Protein AF-A0A8J7UFT7-F1 (afdb_monomer)

Secondary structure (DSSP, 8-state):
--EEEEEE-TTT-EEEEEEEEEEEEEEEEEEETTEEEEEEEEEEEEEE--TTTSBHHHHHHTT----SS--PPPHHHHHHHHHH----

Nearest PDB structures (foldseek):
  8y3v-assembly1_C  TM=2.096E-01  e=9.746E+00  Emesvirus zinderi

Mean predicted aligned error: 4.36 Å

pLDDT: mean 91.9, std 8.65, range [46.94, 97.19]

Structure (mmCIF, N/CA/C/O backbone):
data_AF-A0A8J7UFT7-F1
#
_entry.id   AF-A0A8J7UFT7-F1
#
loop_
_atom_site.group_PDB
_atom_site.id
_atom_site.type_symbol
_atom_site.label_atom_id
_atom_site.label_alt_id
_atom_site.label_comp_id
_atom_site.label_asym_id
_atom_site.label_entity_id
_atom_site.label_seq_id
_atom_site.pdbx_PDB_ins_code
_atom_site.Cartn_x
_atom_site.Cartn_y
_atom_site.Cartn_z
_atom_site.occupancy
_atom_site.B_iso_or_equiv
_atom_site.auth_seq_id
_atom_site.auth_comp_id
_atom_site.auth_asym_id
_atom_site.auth_atom_id
_atom_site.pdbx_PDB_model_num
ATOM 1 N N . GLY A 1 1 ? -7.683 -9.786 10.395 1.00 82.38 1 GLY A N 1
ATOM 2 C CA . GLY A 1 1 ? -7.947 -8.449 9.847 1.00 82.38 1 GLY A CA 1
ATOM 3 C C . GLY A 1 1 ? -7.653 -8.440 8.367 1.00 82.38 1 GLY A C 1
ATOM 4 O O . GLY A 1 1 ? -7.188 -9.451 7.847 1.00 82.38 1 GLY A O 1
ATOM 5 N N . ASP A 1 2 ? -7.920 -7.320 7.708 1.00 93.25 2 ASP A N 1
ATOM 6 C CA . ASP A 1 2 ? -7.649 -7.153 6.279 1.00 93.25 2 ASP A CA 1
ATOM 7 C C . ASP A 1 2 ? -6.161 -6.898 6.021 1.00 93.25 2 ASP A C 1
ATOM 9 O O . ASP A 1 2 ? -5.432 -6.430 6.896 1.00 93.25 2 ASP A O 1
ATOM 13 N N . THR A 1 3 ? -5.696 -7.205 4.810 1.00 95.19 3 THR A N 1
ATOM 14 C CA . THR A 1 3 ? -4.346 -6.832 4.371 1.00 95.19 3 THR A CA 1
ATOM 15 C C . THR A 1 3 ? -4.404 -5.508 3.621 1.00 95.19 3 THR A C 1
ATOM 17 O O . THR A 1 3 ? -5.113 -5.387 2.623 1.00 95.19 3 THR A O 1
ATOM 20 N N . ALA A 1 4 ? -3.623 -4.531 4.071 1.00 96.06 4 ALA A N 1
ATOM 21 C CA . ALA A 1 4 ? -3.457 -3.250 3.402 1.00 96.06 4 ALA A CA 1
ATOM 22 C C . ALA A 1 4 ? -2.095 -3.188 2.701 1.00 96.06 4 ALA A C 1
ATOM 24 O O . ALA A 1 4 ? -1.067 -3.524 3.286 1.00 96.06 4 ALA A O 1
ATOM 25 N N . PHE A 1 5 ? -2.082 -2.713 1.456 1.00 96.38 5 PHE A N 1
ATOM 26 C CA . PHE A 1 5 ? -0.855 -2.395 0.728 1.00 96.38 5 PHE A CA 1
ATOM 27 C C . PHE A 1 5 ? -0.702 -0.881 0.626 1.00 96.38 5 PHE A C 1
ATOM 29 O O . PHE A 1 5 ? -1.607 -0.192 0.149 1.00 96.38 5 PHE A O 1
ATOM 36 N N . ILE A 1 6 ? 0.445 -0.355 1.054 1.00 96.31 6 ILE A N 1
ATOM 37 C CA . ILE A 1 6 ? 0.696 1.088 1.067 1.00 96.31 6 ILE A CA 1
ATOM 38 C C . ILE A 1 6 ? 1.450 1.486 -0.199 1.00 96.31 6 ILE A C 1
ATOM 40 O O . ILE A 1 6 ? 2.625 1.151 -0.384 1.00 96.31 6 ILE A O 1
ATOM 44 N N . TYR A 1 7 ? 0.7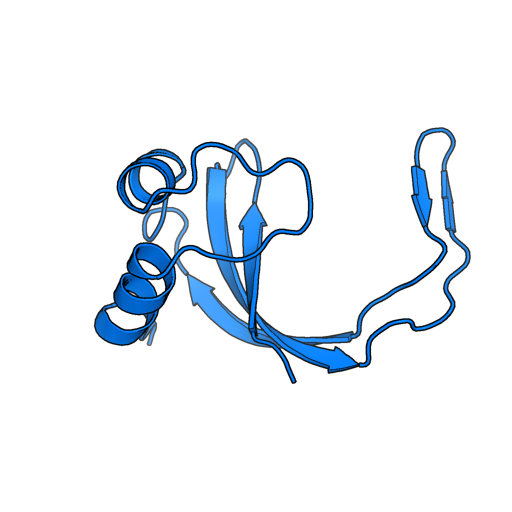58 2.238 -1.055 1.00 96.38 7 TYR A N 1
ATOM 45 C CA . TYR A 1 7 ? 1.353 2.958 -2.173 1.00 96.38 7 TYR A CA 1
ATOM 46 C C . TYR A 1 7 ? 1.927 4.288 -1.691 1.00 96.38 7 TYR A C 1
ATOM 48 O O . TYR A 1 7 ? 1.190 5.162 -1.234 1.00 96.38 7 TYR A O 1
ATOM 56 N N . MET A 1 8 ? 3.235 4.455 -1.842 1.00 95.62 8 MET A N 1
ATOM 57 C CA . MET A 1 8 ? 3.900 5.729 -1.608 1.00 95.62 8 MET A CA 1
ATOM 58 C C . MET A 1 8 ? 3.868 6.546 -2.900 1.00 95.62 8 MET A C 1
ATOM 60 O O . MET A 1 8 ? 4.334 6.082 -3.943 1.00 95.62 8 MET A O 1
ATOM 64 N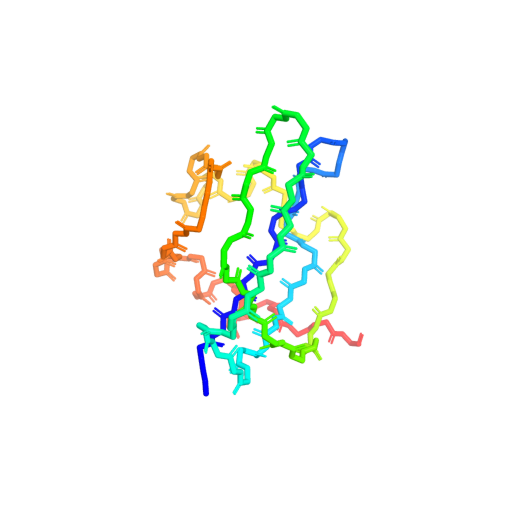 N . GLY A 1 9 ? 3.320 7.763 -2.829 1.00 93.94 9 GLY A N 1
ATOM 65 C CA . GLY A 1 9 ? 3.269 8.705 -3.950 1.00 93.94 9 GLY A CA 1
ATOM 66 C C . GLY A 1 9 ? 4.652 9.185 -4.408 1.00 93.94 9 GLY A C 1
ATOM 67 O O . GLY A 1 9 ? 5.687 8.666 -3.987 1.00 9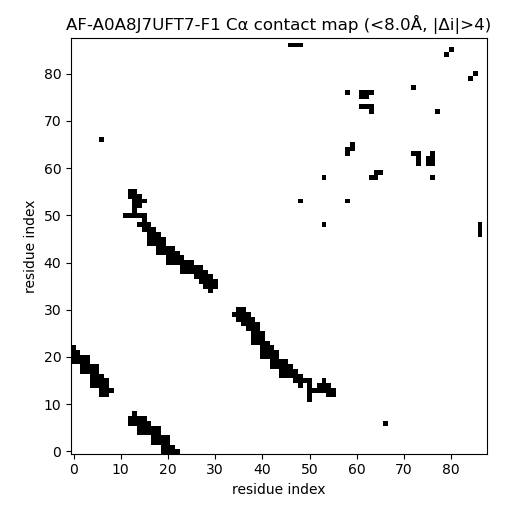3.94 9 GLY A O 1
ATOM 68 N N . ALA A 1 10 ? 4.689 10.183 -5.294 1.00 93.12 10 ALA A N 1
ATOM 69 C CA . ALA A 1 10 ? 5.952 10.767 -5.746 1.00 93.12 10 ALA A CA 1
ATOM 70 C C . ALA A 1 10 ? 6.786 11.296 -4.554 1.00 93.12 10 ALA A C 1
ATOM 72 O O . ALA A 1 10 ? 6.205 11.82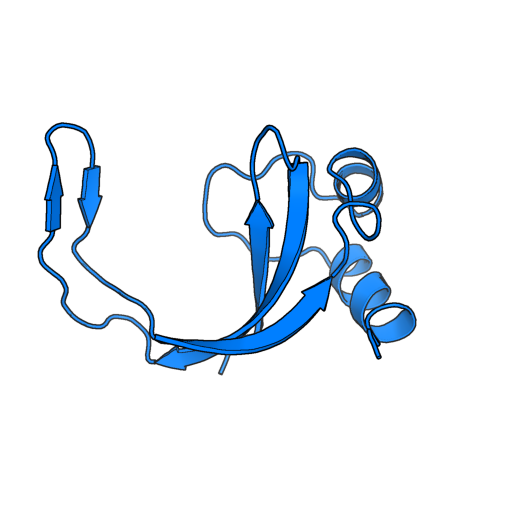7 -3.607 1.00 93.12 10 ALA A O 1
ATOM 73 N N . PRO A 1 11 ? 8.127 11.160 -4.578 1.00 94.75 11 PRO A N 1
ATOM 74 C CA . PRO A 1 11 ? 8.954 10.613 -5.661 1.00 94.75 11 PRO A CA 1
ATOM 75 C C . PRO A 1 11 ? 9.069 9.076 -5.668 1.00 94.75 11 PRO A C 1
ATOM 77 O O . PRO A 1 11 ? 9.656 8.518 -6.590 1.00 94.75 11 PRO A O 1
ATOM 80 N N . VAL A 1 12 ? 8.509 8.378 -4.676 1.00 96.62 12 VAL A N 1
ATOM 81 C CA . VAL A 1 12 ? 8.660 6.921 -4.521 1.00 96.62 12 VAL A CA 1
ATOM 82 C C . VAL A 1 12 ? 7.884 6.159 -5.601 1.00 96.62 12 VAL A C 1
ATOM 84 O O . VAL A 1 12 ? 8.440 5.294 -6.273 1.00 96.62 12 VAL A O 1
ATOM 87 N N . SER A 1 13 ? 6.613 6.514 -5.806 1.00 95.81 13 SER A N 1
ATOM 88 C CA . SER A 1 13 ? 5.719 5.957 -6.837 1.00 95.81 13 SER A CA 1
ATOM 89 C C . SER A 1 13 ? 5.710 4.422 -6.905 1.00 95.81 13 SER A C 1
ATOM 91 O O . SER A 1 13 ? 5.806 3.837 -7.989 1.00 95.81 13 SER A O 1
ATOM 93 N N . ALA A 1 14 ? 5.615 3.763 -5.749 1.00 96.69 14 ALA A N 1
ATOM 94 C CA . ALA A 1 14 ? 5.662 2.306 -5.631 1.00 96.69 14 ALA A CA 1
ATOM 95 C C . ALA A 1 14 ? 4.940 1.798 -4.376 1.00 96.69 14 ALA A C 1
ATOM 97 O O . ALA A 1 14 ? 4.789 2.530 -3.392 1.00 96.69 14 ALA A O 1
ATOM 98 N N . ILE A 1 15 ? 4.534 0.526 -4.386 1.00 96.50 15 ILE A N 1
ATOM 99 C CA . ILE A 1 15 ? 4.142 -0.178 -3.159 1.00 96.50 15 ILE A CA 1
ATOM 100 C C . ILE A 1 15 ? 5.389 -0.410 -2.309 1.00 96.50 15 ILE A C 1
ATOM 102 O O . ILE A 1 15 ? 6.388 -0.932 -2.804 1.00 96.50 15 ILE A O 1
ATOM 106 N N . ARG A 1 16 ? 5.322 -0.028 -1.032 1.00 96.75 16 ARG A N 1
ATOM 107 C CA . ARG A 1 16 ? 6.438 -0.174 -0.085 1.00 96.75 16 ARG A CA 1
ATOM 108 C C . ARG A 1 16 ? 6.138 -1.099 1.077 1.00 96.75 16 ARG A C 1
ATOM 110 O O . ARG A 1 16 ? 7.071 -1.702 1.585 1.00 96.75 16 ARG A O 1
ATOM 117 N N . TYR A 1 17 ? 4.873 -1.233 1.462 1.00 96.69 17 TYR A N 1
ATOM 118 C CA . TYR A 1 17 ? 4.506 -1.958 2.673 1.00 96.69 17 TYR A CA 1
ATOM 119 C C . TYR A 1 17 ? 3.289 -2.837 2.450 1.00 96.69 17 TYR A C 1
ATOM 121 O O . TYR A 1 17 ? 2.347 -2.441 1.753 1.00 96.69 17 TYR A O 1
ATOM 129 N N . LYS A 1 18 ? 3.306 -3.998 3.094 1.00 96.31 18 LYS A N 1
ATOM 130 C CA . LYS A 1 18 ? 2.141 -4.843 3.341 1.00 96.31 18 LYS A CA 1
ATOM 131 C C . LYS A 1 18 ? 1.910 -4.872 4.842 1.00 96.31 18 LYS A C 1
ATOM 133 O O . LYS A 1 18 ? 2.821 -5.197 5.600 1.00 96.31 18 LYS A O 1
ATOM 138 N N . CYS A 1 19 ? 0.698 -4.543 5.258 1.00 96.94 19 CYS A N 1
ATOM 139 C CA . CYS A 1 19 ? 0.331 -4.437 6.660 1.00 96.94 19 CYS A CA 1
ATOM 140 C C . CYS A 1 19 ? -0.913 -5.274 6.954 1.00 96.94 19 CYS A C 1
ATOM 142 O O . CYS A 1 19 ? -1.808 -5.386 6.112 1.00 96.94 19 CYS A O 1
ATOM 144 N N . LEU A 1 20 ? -0.989 -5.822 8.162 1.00 97.00 20 LEU A N 1
ATOM 145 C CA . LEU A 1 20 ? -2.200 -6.415 8.709 1.00 97.00 20 LEU A CA 1
ATOM 146 C C . LEU A 1 20 ? -2.970 -5.342 9.468 1.00 97.00 20 LEU A C 1
ATOM 148 O O . LEU A 1 20 ? -2.454 -4.759 10.418 1.00 97.00 20 LEU A O 1
ATOM 152 N N . VAL A 1 21 ? -4.218 -5.106 9.086 1.00 97.00 21 VAL A N 1
ATOM 153 C CA . VAL A 1 21 ? -5.119 -4.228 9.828 1.00 97.00 21 VAL A CA 1
ATOM 154 C C . VAL A 1 21 ? -5.569 -4.940 11.099 1.00 97.00 21 VAL A C 1
ATOM 156 O O . VAL A 1 21 ? -6.203 -5.998 11.033 1.00 97.00 21 VAL A O 1
ATOM 159 N N . THR A 1 22 ? -5.232 -4.370 12.254 1.00 97.19 22 THR A N 1
ATOM 160 C CA . THR A 1 22 ? -5.541 -4.946 13.569 1.00 97.19 22 THR A CA 1
ATOM 161 C C . THR A 1 22 ? -6.756 -4.299 14.214 1.00 97.19 22 THR A C 1
ATOM 163 O O . THR A 1 22 ? -7.506 -4.983 14.905 1.00 97.19 22 THR A O 1
ATOM 166 N N . GLU A 1 23 ? -6.999 -3.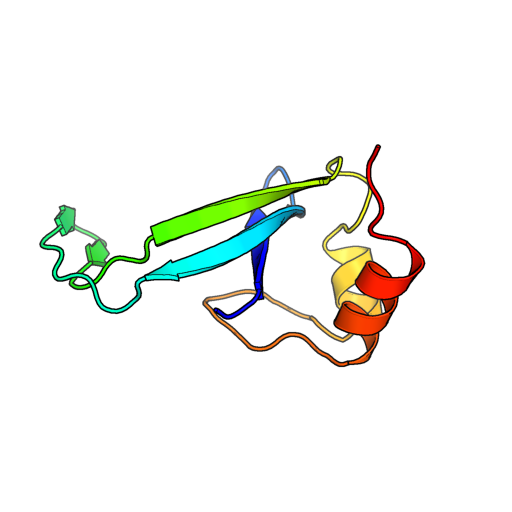018 13.941 1.00 96.50 23 GLU A N 1
ATOM 167 C CA . GLU A 1 23 ? -8.136 -2.278 14.484 1.00 96.50 23 GLU A CA 1
ATOM 168 C C . GLU A 1 23 ? -8.534 -1.135 13.543 1.00 96.50 23 GLU A C 1
ATOM 170 O O . GLU A 1 23 ? -7.681 -0.462 12.961 1.00 96.50 23 GLU A O 1
ATOM 175 N N . THR A 1 24 ? -9.836 -0.902 13.389 1.00 94.56 24 THR A N 1
ATOM 176 C CA . THR A 1 24 ? -10.403 0.105 12.479 1.00 94.56 24 THR A CA 1
ATOM 177 C C . THR A 1 24 ? -11.389 1.006 13.202 1.00 94.56 24 THR A C 1
ATOM 179 O O . THR A 1 24 ? -11.899 0.638 14.255 1.00 94.56 24 THR A O 1
ATOM 182 N N . ALA A 1 25 ? -11.735 2.137 12.580 1.00 93.25 25 ALA A N 1
ATOM 183 C CA . ALA A 1 25 ? -12.747 3.069 13.081 1.00 93.25 25 ALA A CA 1
ATOM 184 C C . ALA A 1 25 ? -12.428 3.634 14.477 1.00 93.25 25 ALA A C 1
ATOM 186 O O . ALA A 1 25 ? -13.335 4.029 15.209 1.00 93.25 25 ALA A O 1
ATOM 187 N N . ILE A 1 26 ? -11.139 3.714 14.822 1.00 96.06 26 ILE A N 1
ATOM 188 C CA . ILE A 1 26 ? -10.676 4.320 16.069 1.00 96.06 26 ILE A CA 1
ATOM 189 C C . ILE A 1 26 ? -11.023 5.809 15.998 1.00 96.06 26 ILE A C 1
ATOM 191 O O . ILE A 1 26 ? -10.558 6.470 15.064 1.00 96.06 26 ILE A O 1
ATOM 195 N N . PRO A 1 27 ? -11.828 6.360 16.923 1.00 95.44 27 PRO A N 1
ATOM 196 C CA . PRO A 1 27 ? -12.122 7.786 16.934 1.00 95.44 27 PRO A CA 1
ATOM 197 C C . PRO A 1 27 ? -10.827 8.594 17.004 1.00 95.44 27 PRO A C 1
ATOM 199 O O . PRO A 1 27 ? -9.971 8.341 17.851 1.00 95.44 27 PRO A O 1
ATOM 202 N N . TYR A 1 28 ? -10.675 9.552 16.098 1.00 93.88 28 TYR A N 1
ATOM 203 C CA . TYR A 1 28 ? -9.498 10.409 16.042 1.00 93.88 28 TYR A CA 1
ATOM 204 C C . TYR A 1 28 ? -9.942 11.812 15.667 1.00 93.88 28 TYR A C 1
ATOM 206 O O . TYR A 1 28 ? -10.766 11.963 14.775 1.00 93.88 28 TYR A O 1
ATOM 214 N N . GLU A 1 29 ? -9.426 12.838 16.330 1.00 91.44 29 GLU A N 1
ATOM 215 C CA . GLU A 1 29 ? -9.772 14.216 16.000 1.00 91.44 29 GLU A CA 1
ATOM 216 C C . GLU A 1 29 ? -8.508 14.957 15.590 1.00 91.44 29 GLU A C 1
ATOM 218 O O . GLU A 1 29 ? -7.687 15.346 16.418 1.00 91.44 29 GLU A O 1
ATOM 223 N N . TYR A 1 30 ? -8.339 15.109 14.278 1.00 92.06 30 TYR A N 1
ATOM 224 C CA . TYR A 1 30 ? -7.256 15.893 13.708 1.00 92.06 30 TYR A CA 1
ATOM 225 C C . TYR A 1 30 ? -7.776 16.814 12.616 1.00 92.06 30 TYR A C 1
ATOM 227 O O . TYR A 1 30 ? -8.564 16.419 11.750 1.00 92.06 30 TYR A O 1
ATOM 235 N N . HIS A 1 31 ? -7.310 18.055 12.671 1.00 91.25 31 HIS A N 1
ATOM 236 C CA . HIS A 1 31 ? -7.650 19.092 11.722 1.00 91.25 31 HIS A CA 1
ATOM 237 C C . HIS A 1 31 ? -6.417 19.963 11.482 1.00 91.25 31 HIS A C 1
ATOM 239 O O . HIS A 1 31 ? -5.992 20.696 12.375 1.00 91.25 31 HIS A O 1
ATOM 245 N N . ASP A 1 32 ? -5.856 19.889 10.281 1.00 86.75 32 ASP A N 1
ATOM 246 C CA . ASP A 1 32 ? -5.049 20.978 9.727 1.00 86.75 32 ASP A CA 1
ATOM 247 C C . ASP A 1 32 ? -5.856 21.620 8.601 1.00 86.75 32 ASP A C 1
ATOM 249 O O . ASP A 1 32 ? -6.763 20.982 8.072 1.00 86.75 32 ASP A O 1
ATOM 253 N N . GLY A 1 33 ? -5.574 22.878 8.255 1.00 85.62 33 GLY A N 1
ATOM 254 C CA . GLY A 1 33 ? -6.415 23.693 7.372 1.00 85.62 33 GLY A CA 1
ATOM 255 C C . GLY A 1 33 ? -6.958 23.006 6.109 1.00 85.62 33 GLY A C 1
ATOM 256 O O . GLY A 1 33 ? -8.036 23.389 5.659 1.00 85.62 33 GLY A O 1
ATOM 257 N N . ASN A 1 34 ? -6.278 21.989 5.565 1.00 86.19 34 ASN A N 1
ATOM 258 C CA . ASN A 1 34 ? -6.722 21.269 4.368 1.00 86.19 34 ASN A CA 1
ATOM 259 C C . ASN A 1 34 ? -7.213 19.831 4.615 1.00 86.19 34 ASN A C 1
ATOM 261 O O . ASN A 1 34 ? -7.728 19.206 3.684 1.00 86.19 34 ASN A O 1
ATOM 265 N N . ILE A 1 35 ? -7.043 19.273 5.818 1.00 85.19 35 ILE A N 1
ATOM 266 C CA . ILE A 1 35 ? -7.328 17.863 6.109 1.00 85.19 35 ILE A CA 1
ATOM 267 C C . ILE A 1 35 ? -8.055 17.724 7.447 1.00 85.19 35 ILE A C 1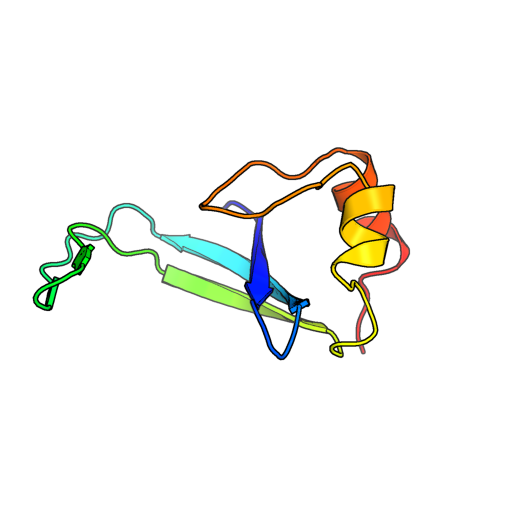
ATOM 269 O O . ILE A 1 35 ? -7.530 18.059 8.507 1.00 85.19 35 ILE A O 1
ATOM 273 N N . ARG A 1 36 ? -9.246 17.114 7.397 1.00 91.31 36 ARG A N 1
ATOM 274 C CA . ARG A 1 36 ? -9.983 16.636 8.571 1.00 91.31 36 ARG A CA 1
ATOM 275 C C . ARG A 1 36 ? -9.920 15.114 8.641 1.00 91.31 36 ARG A C 1
ATOM 277 O O . ARG A 1 36 ? -10.415 14.442 7.739 1.00 91.31 36 ARG A O 1
ATOM 284 N N . ILE A 1 37 ? -9.366 14.575 9.722 1.00 91.44 37 ILE A N 1
ATOM 285 C CA . ILE A 1 37 ? -9.342 13.136 10.009 1.00 91.44 37 ILE A CA 1
ATOM 286 C C . ILE A 1 37 ? -10.222 12.898 11.231 1.00 91.44 37 ILE A C 1
ATOM 288 O O . ILE A 1 37 ? -9.973 13.468 12.291 1.00 91.44 37 ILE A O 1
ATOM 292 N N . THR A 1 38 ? -11.254 12.072 11.066 1.00 94.06 38 THR A N 1
ATOM 293 C CA . THR A 1 38 ? -12.212 11.726 12.131 1.00 94.06 38 THR A CA 1
ATOM 294 C C . THR A 1 38 ? -12.036 10.302 12.660 1.00 94.06 38 THR A C 1
ATOM 296 O O . THR A 1 38 ? -12.626 9.930 13.675 1.00 94.06 38 THR A O 1
ATOM 299 N N . GLN A 1 39 ? -11.273 9.473 11.943 1.00 94.38 39 GLN A N 1
ATOM 300 C CA . GLN A 1 39 ? -11.050 8.072 12.276 1.00 94.38 39 GLN A CA 1
ATOM 301 C C . GLN A 1 39 ? -9.636 7.641 11.892 1.00 94.38 39 GLN A C 1
ATOM 303 O O . GLN A 1 39 ? -9.111 8.049 10.855 1.00 94.38 39 GLN A O 1
ATOM 308 N N . ALA A 1 40 ? -9.053 6.784 12.720 1.00 93.56 40 ALA A N 1
ATOM 309 C CA . ALA A 1 40 ? -7.756 6.166 12.516 1.00 93.56 40 ALA A CA 1
ATOM 310 C C . ALA A 1 40 ? -7.878 4.636 12.422 1.00 93.56 40 ALA A C 1
ATOM 312 O O . ALA A 1 40 ? -8.907 4.028 12.734 1.00 93.56 40 ALA A O 1
ATOM 313 N N . MET A 1 41 ? -6.792 4.021 11.967 1.00 95.00 41 MET A N 1
ATOM 314 C CA . MET A 1 41 ? -6.634 2.579 11.838 1.00 95.00 41 MET A CA 1
ATOM 315 C C . MET A 1 41 ? -5.296 2.182 12.454 1.00 95.00 41 MET A C 1
ATOM 317 O O . MET A 1 41 ? -4.289 2.858 12.227 1.00 95.00 41 MET A O 1
ATOM 321 N N . LYS A 1 42 ? -5.284 1.079 13.203 1.00 95.94 42 LYS A N 1
ATOM 322 C CA . LYS A 1 42 ? -4.063 0.445 13.695 1.00 95.94 42 LYS A CA 1
ATOM 323 C C . LYS A 1 42 ? -3.697 -0.712 12.776 1.00 95.94 42 LYS A C 1
ATOM 325 O O . LYS A 1 42 ? -4.558 -1.487 12.353 1.00 95.94 42 LYS A O 1
ATOM 330 N N . MET A 1 43 ? -2.416 -0.802 12.446 1.00 97.12 43 MET A N 1
ATOM 331 C CA . MET A 1 43 ? -1.898 -1.845 11.575 1.00 97.12 43 MET A CA 1
ATOM 332 C C . MET A 1 43 ? -0.523 -2.297 12.038 1.00 97.12 43 MET A C 1
ATOM 334 O O . MET A 1 43 ? 0.279 -1.471 12.476 1.00 97.12 43 MET A O 1
ATOM 338 N N . ASP A 1 44 ? -0.247 -3.577 11.831 1.00 97.06 44 ASP A N 1
ATOM 339 C CA . ASP A 1 44 ? 1.074 -4.161 12.015 1.00 97.06 44 ASP A CA 1
ATOM 340 C C . ASP A 1 44 ? 1.748 -4.316 10.652 1.00 97.06 44 ASP A C 1
ATOM 342 O O . ASP A 1 44 ? 1.140 -4.790 9.688 1.00 97.06 44 ASP A O 1
ATOM 346 N N . LEU A 1 45 ? 3.010 -3.907 10.559 1.00 96.62 45 LEU A N 1
ATOM 347 C CA . LEU A 1 45 ? 3.818 -4.116 9.365 1.00 96.62 45 LEU A CA 1
ATOM 348 C C . LEU A 1 45 ? 4.134 -5.609 9.218 1.00 96.62 45 LEU A C 1
ATOM 350 O O . LEU A 1 45 ? 4.676 -6.218 10.137 1.00 96.62 45 LEU A O 1
ATOM 354 N N . LEU A 1 46 ? 3.809 -6.185 8.061 1.00 95.25 46 LEU A N 1
ATOM 355 C CA . LEU A 1 46 ? 4.150 -7.570 7.735 1.00 95.25 46 LEU A CA 1
ATOM 356 C C . LEU A 1 46 ? 5.416 -7.645 6.887 1.00 95.25 46 LEU A C 1
ATOM 358 O O . LEU A 1 46 ? 6.289 -8.460 7.162 1.00 95.25 46 LEU A O 1
ATOM 362 N N . GLU A 1 47 ? 5.499 -6.821 5.840 1.00 94.75 47 GLU A N 1
ATOM 363 C CA . GLU A 1 47 ? 6.602 -6.860 4.878 1.00 94.75 47 GLU A CA 1
ATOM 364 C C . GLU A 1 47 ? 6.924 -5.462 4.342 1.00 94.75 47 GLU A C 1
ATOM 366 O O . GLU A 1 47 ? 6.020 -4.658 4.079 1.00 94.75 47 GLU A O 1
ATOM 371 N N . GLU A 1 48 ? 8.217 -5.213 4.116 1.00 95.75 48 GLU A N 1
ATOM 372 C CA . GLU A 1 48 ? 8.720 -4.058 3.376 1.00 95.75 48 GLU A CA 1
ATOM 373 C C . GLU A 1 48 ? 9.261 -4.481 2.009 1.00 95.75 48 GLU A C 1
ATOM 375 O O . GLU A 1 48 ? 9.983 -5.468 1.880 1.00 95.75 48 GLU A O 1
ATOM 380 N N . TYR A 1 49 ? 8.966 -3.686 0.985 1.00 95.44 49 TYR A N 1
ATOM 381 C CA . TYR A 1 49 ? 9.432 -3.912 -0.378 1.00 95.44 49 TYR A CA 1
ATOM 382 C C . TYR A 1 49 ? 10.359 -2.780 -0.832 1.00 95.44 49 TYR A C 1
ATOM 384 O O . TYR A 1 49 ? 10.119 -1.606 -0.507 1.00 95.44 49 TYR A O 1
ATOM 392 N N . PRO A 1 50 ? 11.401 -3.082 -1.630 1.00 94.94 50 PRO A N 1
ATOM 393 C CA . PRO A 1 50 ? 12.195 -2.041 -2.261 1.00 94.94 50 PRO A CA 1
ATOM 394 C C . PRO A 1 50 ? 11.336 -1.261 -3.264 1.00 94.94 50 PRO A C 1
A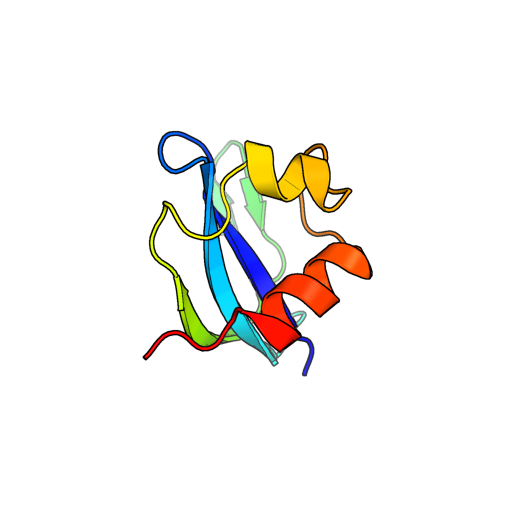TOM 396 O O . PRO A 1 50 ? 10.421 -1.802 -3.881 1.00 94.94 50 PRO A O 1
ATOM 399 N N . GLN A 1 51 ? 11.659 0.017 -3.476 1.00 95.38 51 GLN A N 1
ATOM 400 C CA . GLN A 1 51 ? 10.921 0.891 -4.400 1.00 95.38 51 GLN A CA 1
ATOM 401 C C . GLN A 1 51 ? 10.843 0.332 -5.834 1.00 95.38 51 GLN A C 1
ATOM 403 O O . GLN A 1 51 ? 9.893 0.618 -6.559 1.00 95.38 51 GLN A O 1
ATOM 408 N N . SER A 1 52 ? 11.814 -0.488 -6.242 1.00 95.00 52 SER A N 1
ATOM 409 C CA . SER A 1 52 ? 11.842 -1.148 -7.549 1.00 95.00 52 SER A CA 1
ATOM 410 C C . SER A 1 52 ? 10.891 -2.344 -7.676 1.00 95.00 52 SER A C 1
ATOM 412 O O . SER A 1 52 ? 10.636 -2.773 -8.798 1.00 95.00 52 SER A O 1
ATOM 414 N N . PHE A 1 53 ? 10.353 -2.880 -6.574 1.00 95.38 53 PHE A N 1
ATOM 415 C CA . PHE A 1 53 ? 9.591 -4.133 -6.582 1.00 95.38 53 PHE A CA 1
ATOM 416 C C . PHE A 1 53 ? 8.237 -4.017 -7.287 1.00 95.38 53 PHE A C 1
ATOM 418 O O . PHE A 1 53 ? 7.904 -4.833 -8.141 1.00 95.38 53 PHE A O 1
ATOM 425 N N . CYS A 1 54 ? 7.431 -3.012 -6.940 1.00 96.12 54 CYS A N 1
ATOM 426 C CA . CYS A 1 54 ? 6.112 -2.809 -7.538 1.00 96.12 54 CYS A CA 1
ATOM 427 C C . CYS A 1 54 ? 5.872 -1.317 -7.772 1.00 96.12 54 CYS A C 1
ATOM 429 O O . CYS A 1 54 ? 5.252 -0.618 -6.969 1.00 96.12 54 CYS A O 1
ATOM 431 N N . THR A 1 55 ? 6.431 -0.824 -8.875 1.00 96.31 55 THR A N 1
ATOM 432 C CA . THR A 1 55 ? 6.341 0.577 -9.300 1.00 96.31 55 THR A CA 1
ATOM 433 C C . THR A 1 55 ? 4.951 0.924 -9.836 1.00 96.31 55 THR A C 1
ATOM 435 O O . THR A 1 55 ? 4.160 0.047 -10.186 1.00 96.31 55 THR A O 1
ATOM 438 N N . ALA A 1 56 ? 4.665 2.214 -10.010 1.00 95.12 56 ALA A N 1
ATOM 439 C CA . ALA A 1 56 ? 3.433 2.684 -10.647 1.00 95.12 56 ALA A CA 1
ATOM 440 C C . ALA A 1 56 ? 3.209 2.106 -12.063 1.00 95.12 56 ALA A C 1
ATOM 442 O O . ALA A 1 56 ? 2.065 1.931 -12.484 1.00 95.12 56 ALA A O 1
ATOM 443 N N . ALA A 1 57 ? 4.279 1.798 -12.809 1.00 95.31 57 ALA A N 1
ATOM 444 C CA . ALA A 1 57 ? 4.172 1.119 -14.101 1.00 95.31 57 ALA A CA 1
ATOM 445 C C . ALA A 1 57 ? 3.679 -0.324 -13.923 1.00 95.31 57 ALA A C 1
ATOM 447 O O . ALA A 1 57 ? 2.685 -0.707 -14.540 1.00 95.31 57 ALA A O 1
ATOM 448 N N . ARG A 1 58 ? 4.293 -1.069 -12.995 1.00 95.75 58 ARG A N 1
ATOM 449 C CA . ARG A 1 58 ? 3.898 -2.443 -12.672 1.00 95.75 58 ARG A CA 1
ATOM 450 C C . ARG A 1 58 ? 2.469 -2.518 -12.141 1.00 95.75 58 ARG A C 1
ATOM 452 O O . ARG A 1 58 ? 1.687 -3.351 -12.580 1.00 95.75 58 ARG A O 1
ATOM 459 N N . MET A 1 59 ? 2.078 -1.599 -11.263 1.00 95.06 59 MET A N 1
ATOM 460 C CA . MET A 1 59 ? 0.702 -1.503 -10.768 1.00 95.06 59 MET A CA 1
ATOM 461 C C . MET A 1 59 ? -0.317 -1.338 -11.901 1.00 95.06 59 MET A C 1
ATOM 463 O O . MET A 1 59 ? -1.392 -1.935 -11.850 1.00 95.06 59 MET A O 1
ATOM 467 N N . ARG A 1 60 ? 0.021 -0.569 -12.942 1.00 94.44 60 ARG A N 1
ATOM 468 C CA . ARG A 1 60 ? -0.857 -0.355 -14.098 1.00 94.44 60 ARG A CA 1
ATOM 469 C C . ARG A 1 60 ? -1.062 -1.630 -14.907 1.00 94.44 60 ARG A C 1
ATOM 471 O O . ARG A 1 60 ? -2.192 -1.894 -15.310 1.00 94.44 60 ARG A O 1
ATOM 478 N N . GLU A 1 61 ? -0.003 -2.416 -15.097 1.00 95.56 61 GLU A N 1
ATOM 479 C CA . GLU A 1 61 ? -0.070 -3.752 -15.709 1.00 95.56 61 GLU A CA 1
ATOM 480 C C . GLU A 1 61 ? -0.949 -4.699 -14.884 1.00 95.56 61 GLU A C 1
ATOM 482 O O . GLU A 1 61 ? -1.733 -5.459 -15.441 1.00 95.56 61 GLU A O 1
ATOM 487 N N . LEU A 1 62 ? -0.888 -4.587 -13.555 1.00 95.50 62 LEU A N 1
ATOM 488 C CA . LEU A 1 62 ? -1.707 -5.362 -12.618 1.00 95.50 62 LEU A CA 1
ATOM 489 C C . LEU A 1 62 ? -3.153 -4.834 -12.485 1.00 95.50 62 LEU A C 1
ATOM 491 O O . LEU A 1 62 ? -3.911 -5.315 -11.648 1.00 95.50 62 LEU A O 1
ATOM 495 N N . GLY A 1 63 ? -3.571 -3.848 -13.288 1.00 92.94 63 GLY A N 1
ATOM 496 C CA . GLY A 1 63 ? -4.947 -3.328 -13.306 1.00 92.94 63 GLY A CA 1
ATOM 497 C C . GLY A 1 63 ? -5.220 -2.154 -12.355 1.00 92.94 63 GLY A C 1
ATOM 498 O O . GLY A 1 63 ? -6.355 -1.679 -12.249 1.00 92.94 63 GLY A O 1
ATOM 499 N N . ILE A 1 64 ? -4.197 -1.615 -11.691 1.00 92.44 64 ILE A N 1
ATOM 500 C CA . ILE A 1 64 ? -4.300 -0.452 -10.800 1.00 92.44 64 ILE A CA 1
ATOM 501 C C . ILE A 1 64 ? -3.752 0.785 -11.523 1.00 92.44 64 ILE A C 1
ATOM 503 O O . ILE A 1 64 ? -2.560 1.070 -11.517 1.00 92.44 64 ILE A O 1
ATOM 507 N N . ARG A 1 65 ? -4.647 1.552 -12.160 1.00 88.31 65 ARG A N 1
ATOM 508 C CA . ARG A 1 65 ? -4.270 2.735 -12.965 1.00 88.31 65 ARG A CA 1
ATOM 509 C C . ARG A 1 65 ? -3.899 3.972 -12.144 1.00 88.31 65 ARG A C 1
ATOM 511 O O . ARG A 1 65 ? -3.048 4.747 -12.560 1.00 88.31 65 ARG A O 1
ATOM 518 N N . SER A 1 66 ? -4.562 4.175 -11.009 1.00 86.06 66 SER A N 1
ATOM 519 C CA . SER A 1 66 ? -4.328 5.313 -10.117 1.00 86.06 66 SER A CA 1
ATOM 520 C C . SER A 1 66 ? -4.749 4.976 -8.692 1.00 86.06 66 SER A C 1
ATOM 522 O O . SER A 1 66 ? -5.732 4.249 -8.491 1.00 86.06 66 SER A O 1
ATOM 524 N N . VAL A 1 67 ? -4.061 5.572 -7.720 1.00 88.06 67 VAL A N 1
ATOM 525 C CA . VAL A 1 67 ? -4.414 5.524 -6.299 1.00 88.06 67 VAL A CA 1
ATOM 526 C C . VAL A 1 67 ? -4.700 6.954 -5.850 1.00 88.06 67 VAL A C 1
ATOM 528 O O . VAL A 1 67 ? -3.799 7.783 -5.814 1.00 88.06 67 VAL A O 1
ATOM 531 N N . ARG A 1 68 ? -5.975 7.256 -5.585 1.00 85.12 68 ARG A N 1
ATOM 532 C CA . ARG A 1 68 ? -6.443 8.568 -5.087 1.00 85.12 68 ARG A CA 1
ATOM 533 C C . ARG A 1 68 ? -7.048 8.487 -3.682 1.00 85.12 68 ARG A C 1
ATOM 535 O O . ARG A 1 68 ? -7.538 9.478 -3.165 1.00 85.12 68 ARG A O 1
ATOM 542 N N . GLY A 1 69 ? -7.038 7.296 -3.097 1.00 86.94 69 GLY A N 1
ATOM 543 C CA . GLY A 1 69 ? -7.629 6.980 -1.807 1.00 86.94 69 GLY A CA 1
ATOM 544 C C . GLY A 1 69 ? -7.634 5.466 -1.582 1.00 86.94 69 GLY A C 1
ATOM 545 O O . GLY A 1 69 ? -7.184 4.722 -2.468 1.00 86.94 69 GLY A O 1
ATOM 546 N N . PRO A 1 70 ? -8.137 5.011 -0.423 1.00 89.19 70 PRO A N 1
ATOM 547 C CA . PRO A 1 70 ? -8.282 3.594 -0.115 1.00 89.19 70 PRO A CA 1
ATOM 548 C C . PRO A 1 70 ? -9.129 2.887 -1.176 1.00 89.19 70 PRO A C 1
ATOM 550 O O . PRO A 1 70 ? -10.162 3.402 -1.607 1.00 89.19 70 PRO A O 1
ATOM 553 N N . ARG A 1 71 ? -8.683 1.715 -1.626 1.00 92.25 71 ARG A N 1
ATOM 554 C CA . ARG A 1 71 ? -9.384 0.920 -2.638 1.00 92.25 71 ARG A CA 1
ATOM 555 C C . ARG A 1 71 ? -9.050 -0.556 -2.503 1.00 92.25 71 ARG A C 1
ATOM 557 O O . ARG A 1 71 ? -7.967 -0.903 -2.041 1.00 92.25 71 ARG A O 1
ATOM 564 N N . ALA A 1 72 ? -9.945 -1.397 -3.009 1.00 92.19 72 ALA A N 1
ATOM 565 C CA . ALA A 1 72 ? -9.651 -2.806 -3.205 1.00 92.19 72 ALA A CA 1
ATOM 566 C C . ALA A 1 72 ? -8.535 -2.997 -4.250 1.00 92.19 72 ALA A C 1
ATOM 568 O O . ALA A 1 72 ? -8.439 -2.256 -5.246 1.00 92.19 72 ALA A O 1
ATOM 569 N N . ALA A 1 73 ? -7.697 -4.001 -3.999 1.00 92.12 73 ALA A N 1
ATOM 570 C CA . ALA A 1 73 ? -6.739 -4.519 -4.962 1.00 92.12 73 ALA A CA 1
ATOM 571 C C . ALA A 1 73 ? -7.457 -5.348 -6.040 1.00 92.12 73 ALA A C 1
ATOM 573 O O . ALA A 1 73 ? -8.559 -5.845 -5.822 1.00 92.12 73 ALA A O 1
ATOM 574 N N . SER A 1 74 ? -6.839 -5.473 -7.212 1.00 94.50 74 SER A N 1
ATOM 575 C CA . SER A 1 74 ? -7.261 -6.417 -8.251 1.00 94.50 74 SER A CA 1
ATOM 576 C C . SER A 1 74 ? -6.724 -7.819 -7.955 1.00 94.50 74 SER A C 1
ATOM 578 O O . SER A 1 74 ? -5.667 -7.957 -7.340 1.00 94.50 74 SER A O 1
ATOM 580 N N . ASP A 1 75 ? -7.382 -8.852 -8.481 1.00 95.50 75 ASP A N 1
ATOM 581 C CA . ASP A 1 75 ? -6.922 -10.241 -8.330 1.00 95.50 75 ASP A CA 1
ATOM 582 C C . ASP A 1 75 ? -5.502 -10.433 -8.876 1.00 95.50 75 ASP A C 1
ATOM 584 O O . ASP A 1 75 ? -4.646 -10.991 -8.199 1.00 95.50 75 ASP A O 1
ATOM 588 N N . ALA A 1 76 ? -5.198 -9.853 -10.044 1.00 95.94 76 ALA A N 1
ATOM 589 C CA . ALA A 1 76 ? -3.855 -9.895 -10.627 1.00 95.94 76 ALA A CA 1
ATOM 590 C C . ALA A 1 76 ? -2.784 -9.289 -9.700 1.00 95.94 76 ALA A C 1
ATOM 592 O O . ALA A 1 76 ? -1.654 -9.773 -9.649 1.00 95.94 76 ALA A O 1
ATOM 593 N N . PHE A 1 77 ? -3.130 -8.232 -8.958 1.00 95.56 77 PHE A N 1
ATOM 594 C CA . PHE A 1 77 ? -2.231 -7.643 -7.973 1.00 95.56 77 PHE A CA 1
ATOM 595 C C . PHE A 1 77 ? -2.029 -8.585 -6.784 1.00 95.56 77 PHE A C 1
ATOM 597 O O . PHE A 1 77 ? -0.891 -8.812 -6.382 1.00 95.56 77 PHE A O 1
ATOM 604 N N . LEU A 1 78 ? -3.102 -9.162 -6.241 1.00 94.94 78 LEU A N 1
ATOM 605 C CA . LEU A 1 78 ? -3.007 -10.101 -5.121 1.00 94.94 78 LEU A CA 1
ATOM 606 C C . LEU A 1 78 ? -2.195 -11.349 -5.498 1.00 94.94 78 LEU A C 1
ATOM 608 O O . LEU A 1 78 ? -1.308 -11.745 -4.742 1.00 94.94 78 LEU A O 1
ATOM 612 N N . ASP A 1 79 ? -2.416 -11.894 -6.693 1.0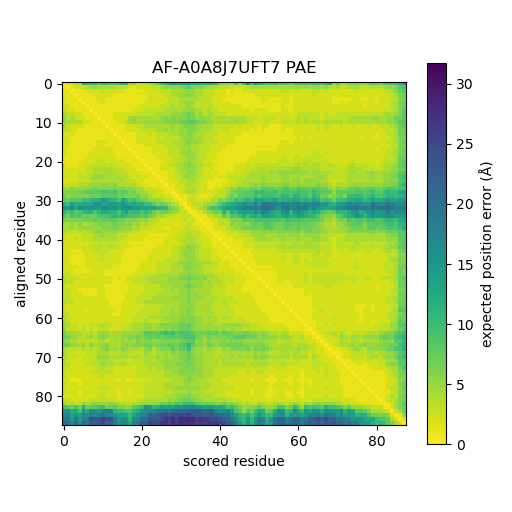0 95.25 79 ASP A N 1
ATOM 613 C CA . ASP A 1 79 ? -1.659 -13.023 -7.239 1.00 95.25 79 ASP A CA 1
ATOM 614 C C . ASP A 1 79 ? -0.164 -12.712 -7.366 1.00 95.25 79 ASP A C 1
ATOM 616 O O . ASP A 1 79 ? 0.676 -13.550 -7.030 1.00 95.25 79 ASP A O 1
ATOM 620 N N . TYR A 1 80 ? 0.186 -11.503 -7.818 1.00 95.00 80 TYR A N 1
ATOM 621 C CA . TYR A 1 80 ? 1.578 -11.061 -7.904 1.00 95.00 80 TYR A CA 1
ATOM 622 C C . TYR A 1 80 ? 2.259 -11.089 -6.530 1.00 95.00 80 TYR A C 1
ATOM 624 O O . TYR A 1 80 ? 3.331 -11.673 -6.389 1.00 95.00 80 TYR A O 1
ATOM 632 N N . PHE A 1 81 ? 1.623 -10.533 -5.496 1.00 94.12 81 PHE A N 1
ATOM 633 C CA . PHE A 1 81 ? 2.185 -10.543 -4.142 1.00 94.12 81 PHE A CA 1
ATOM 634 C C . PHE A 1 81 ? 2.150 -11.927 -3.482 1.00 94.12 81 PHE A C 1
ATOM 636 O O . PHE A 1 81 ? 3.023 -12.227 -2.676 1.00 94.12 81 PHE A O 1
ATOM 643 N N . ALA A 1 82 ? 1.204 -12.800 -3.826 1.00 91.69 82 ALA A N 1
ATOM 644 C CA . ALA A 1 82 ? 1.189 -14.171 -3.315 1.00 91.69 82 ALA A CA 1
ATOM 645 C C . ALA A 1 82 ? 2.354 -15.018 -3.862 1.00 91.69 82 ALA A C 1
ATOM 647 O O . ALA A 1 82 ? 2.867 -15.887 -3.155 1.00 91.69 82 ALA A O 1
ATOM 648 N N . ARG A 1 83 ? 2.773 -14.769 -5.111 1.00 89.50 83 ARG A N 1
ATOM 649 C CA . ARG A 1 83 ? 3.852 -15.513 -5.786 1.00 89.50 83 ARG A CA 1
ATOM 650 C C . ARG A 1 83 ? 5.234 -14.917 -5.535 1.00 89.50 83 ARG A C 1
ATOM 652 O O . ARG A 1 83 ? 6.164 -15.650 -5.219 1.00 89.50 83 ARG A O 1
ATOM 659 N N . GLU A 1 84 ? 5.346 -13.598 -5.658 1.00 81.19 84 GLU A N 1
ATOM 660 C CA . GLU A 1 84 ? 6.620 -12.867 -5.661 1.00 81.19 84 GLU A CA 1
ATOM 661 C C . GLU A 1 84 ? 6.878 -12.126 -4.339 1.00 81.19 84 GLU A C 1
ATOM 663 O O . GLU A 1 84 ? 8.010 -11.763 -4.027 1.00 81.19 84 GLU A O 1
ATOM 668 N N . GLY A 1 85 ? 5.829 -11.877 -3.548 1.00 66.38 85 GLY A N 1
ATOM 669 C CA . GLY A 1 85 ? 5.875 -11.111 -2.301 1.00 66.38 85 GLY A CA 1
ATOM 670 C C . GLY A 1 85 ? 6.359 -11.940 -1.119 1.00 66.38 85 GLY A C 1
ATOM 671 O O . GLY A 1 85 ? 5.656 -12.076 -0.126 1.00 66.38 85 GLY A O 1
ATOM 672 N N . LYS A 1 86 ? 7.555 -12.515 -1.236 1.00 60.53 86 LYS A N 1
ATOM 673 C CA . LYS A 1 86 ?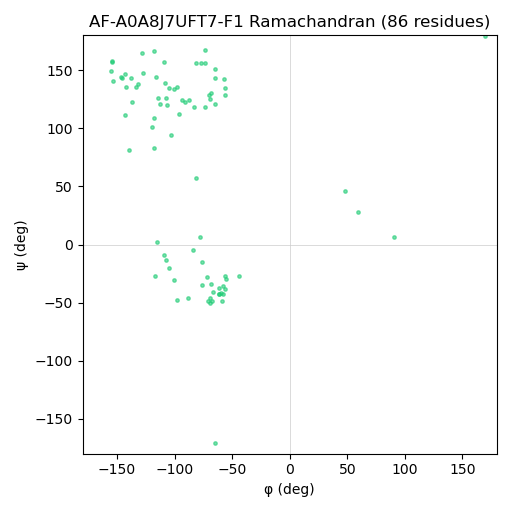 8.342 -12.945 -0.079 1.00 60.53 86 LYS A CA 1
ATOM 674 C C . LYS A 1 86 ? 9.637 -12.152 -0.082 1.00 60.53 86 LYS A C 1
ATOM 676 O O . LYS A 1 86 ? 10.654 -12.610 -0.603 1.00 60.53 86 LYS A O 1
ATOM 681 N N . ALA A 1 87 ? 9.584 -10.942 0.465 1.00 52.12 87 ALA A N 1
ATOM 682 C CA . ALA A 1 87 ? 10.807 -10.243 0.825 1.00 52.12 87 ALA A CA 1
ATOM 683 C C . ALA A 1 87 ? 11.459 -10.991 2.004 1.00 52.12 87 ALA A C 1
ATOM 685 O O . ALA A 1 87 ? 10.772 -11.382 2.947 1.00 52.12 87 ALA A O 1
ATOM 686 N N . ARG A 1 88 ? 12.759 -11.273 1.877 1.00 46.94 88 ARG A N 1
ATOM 687 C CA . ARG A 1 88 ? 13.601 -11.807 2.956 1.00 46.94 88 ARG A CA 1
ATOM 688 C C . ARG A 1 88 ? 13.749 -10.802 4.087 1.00 46.94 88 ARG A C 1
ATOM 690 O O . ARG A 1 88 ? 13.867 -9.603 3.756 1.00 46.94 88 ARG A O 1
#

Solvent-accessible surface area (backbone atoms only — not comparable to full-atom values): 5376 Å² total; per-residue (Å²): 113,56,79,46,72,45,70,42,58,85,91,61,37,13,39,36,37,36,26,40,36,76,46,69,76,40,82,36,89,46,75,53,102,91,47,80,42,63,57,42,69,45,65,46,83,73,47,69,48,58,57,82,73,38,25,57,70,51,35,38,77,34,70,45,83,77,83,92,64,93,73,86,80,45,70,60,42,53,52,48,43,74,74,67,61,71,71,130

Foldseek 3Di:
DDWDWDQDDPPLQFTFFIKAWDAWQDADADDDPVDTDGIDTDIGTDDTDHSPLGGCVNQVVQVNNDDPDDDDGHPSVVVCCVVPVDDD

Sequence (88 aa):
GDTAFIYMGAPVSAIRYKCLVTETAIPYEYHDGNIRITQAMKMDLLEEYPQSFCTAARMRELGIRSVRGPRAASDAFLDYFAREGKAR

Radius of gyration: 14.22 Å; Cα contacts (8 Å, |Δi|>4): 134; chains: 1; bounding box: 26×39×33 Å